Protein AF-A0A6I2WYV5-F1 (afdb_monomer)

Nearest PDB structures (foldseek):
  3oml-assembly1_A  TM=8.282E-01  e=8.346E-03  Drosophila melanogaster
  8pwz-assembly1_A-2  TM=8.225E-01  e=4.395E-02  Mycobacterium tuberculosis H37Rv
  1pn2-assembly1_B  TM=7.047E-01  e=2.428E-02  Candida tropicalis
  4rlu-assembly1_A  TM=8.325E-01  e=9.504E-02  Mycobacterium tuberculosis H37Rv
  4rlw-assembly1_A  TM=8.354E-01  e=9.504E-02  Mycobacterium tuberculosis H37Rv

Sequence (67 aa):
MELAFINGPMFLDRPYTVRGEVVGVGQSPKTEYVWWDASAFDEAGTEIVRIRHLFRIIKAASPLYTE

Foldseek 3Di:
DDKDFDAEDDDPPFDWDKDKDFPDWDDDPFKTKTWMKMFTAHPVRHTGMIDIDIDIDTLVVDPVDDD

pLDDT: mean 94.85, std 6.06, range [64.44, 98.31]

Solvent-accessible surface area (backbone atoms only — not comparable to full-atom values): 4085 Å² total; per-residue (Å²): 130,63,77,47,67,72,71,41,82,88,62,84,101,55,79,60,53,73,50,70,48,80,79,42,76,51,71,57,99,60,31,40,36,40,34,36,38,36,39,33,18,42,91,88,64,48,63,26,37,37,36,63,40,77,50,76,46,58,37,82,81,38,92,88,50,72,133

Mean predicted aligned error: 3.62 Å

Radius of gyration: 15.84 Å; Cα contacts (8 Å, |Δi|>4): 127; chains: 1; bounding box: 33×18×44 Å

Structure (mmCIF, N/CA/C/O backbone):
data_AF-A0A6I2WYV5-F1
#
_entry.id   AF-A0A6I2WYV5-F1
#
loop_
_atom_site.group_PDB
_atom_site.id
_atom_site.type_symbol
_atom_site.label_atom_id
_atom_site.label_alt_id
_atom_site.label_comp_id
_atom_site.label_asym_id
_atom_site.label_entity_id
_atom_site.label_seq_id
_atom_site.pdbx_PDB_ins_code
_atom_site.Cartn_x
_atom_site.Cartn_y
_atom_site.Cartn_z
_atom_site.occupancy
_atom_site.B_iso_or_equiv
_atom_site.auth_seq_id
_atom_site.auth_comp_id
_atom_site.auth_asym_id
_atom_site.auth_atom_id
_atom_site.pdbx_PDB_model_num
ATOM 1 N N . MET A 1 1 ? 5.945 -6.699 0.634 1.00 67.50 1 MET A N 1
ATOM 2 C CA . MET A 1 1 ? 4.785 -5.855 0.975 1.00 67.50 1 MET A CA 1
ATOM 3 C C . MET A 1 1 ? 4.454 -6.133 2.424 1.00 67.50 1 MET A C 1
ATOM 5 O O . MET A 1 1 ? 4.359 -7.303 2.768 1.00 67.50 1 MET A O 1
ATOM 9 N N . GLU A 1 2 ? 4.332 -5.102 3.251 1.00 86.62 2 GLU A N 1
ATOM 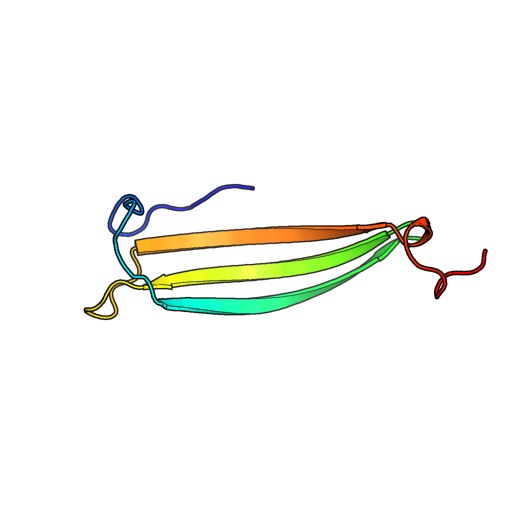10 C CA . GLU A 1 2 ? 4.037 -5.246 4.679 1.00 86.62 2 GLU A CA 1
ATOM 11 C C . GLU A 1 2 ? 2.935 -4.256 5.064 1.00 86.62 2 GLU A C 1
ATOM 13 O O . GLU A 1 2 ? 2.957 -3.106 4.621 1.00 86.62 2 GLU A O 1
ATOM 18 N N . LEU A 1 3 ? 1.955 -4.729 5.836 1.00 92.75 3 LEU A N 1
ATOM 19 C CA . LEU A 1 3 ? 0.864 -3.916 6.364 1.00 92.75 3 LEU A CA 1
ATOM 20 C C . LEU A 1 3 ? 1.215 -3.482 7.784 1.00 92.75 3 LEU A C 1
ATOM 22 O O . LEU A 1 3 ? 1.529 -4.320 8.627 1.00 92.75 3 LEU A O 1
ATOM 26 N N . ALA A 1 4 ? 1.104 -2.188 8.061 1.00 96.19 4 ALA A N 1
ATOM 27 C CA . ALA A 1 4 ? 1.155 -1.675 9.420 1.00 96.19 4 ALA A CA 1
ATOM 28 C C . ALA A 1 4 ? -0.2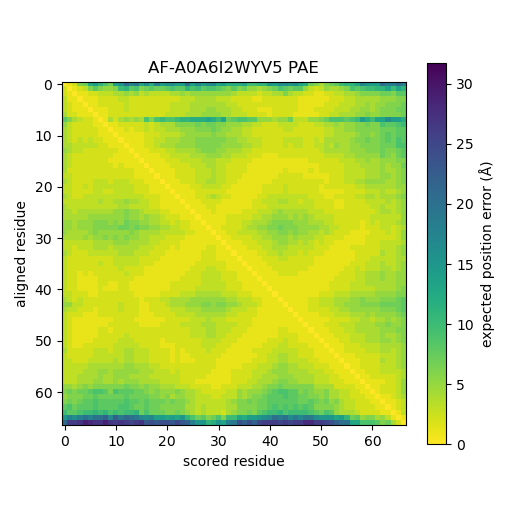72 -1.580 9.971 1.00 96.19 4 ALA A C 1
ATOM 30 O O . ALA A 1 4 ? -1.080 -0.792 9.477 1.00 96.19 4 ALA A O 1
ATOM 31 N N . PHE A 1 5 ? -0.570 -2.379 10.996 1.00 96.56 5 PHE A N 1
ATOM 32 C CA . PHE A 1 5 ? -1.828 -2.326 11.739 1.00 96.56 5 PHE A CA 1
ATOM 33 C C . PHE A 1 5 ? -1.772 -1.185 12.757 1.00 96.56 5 PHE A C 1
ATOM 35 O O . PHE A 1 5 ? -0.987 -1.243 13.700 1.00 96.56 5 PHE A O 1
ATOM 42 N N . ILE A 1 6 ? -2.574 -0.140 12.543 1.00 97.56 6 ILE A N 1
ATOM 43 C CA . ILE A 1 6 ? -2.574 1.075 13.370 1.00 97.56 6 ILE A CA 1
ATOM 44 C C . ILE A 1 6 ? -3.592 0.945 14.503 1.00 97.56 6 ILE A C 1
ATOM 46 O O . ILE A 1 6 ? -3.213 0.976 15.669 1.00 97.56 6 ILE A O 1
ATOM 50 N N . ASN A 1 7 ? -4.869 0.738 14.163 1.00 97.06 7 ASN A N 1
ATOM 51 C CA . ASN A 1 7 ? -5.972 0.616 15.130 1.00 97.06 7 ASN A CA 1
ATOM 52 C C . ASN A 1 7 ? -6.717 -0.727 15.036 1.00 97.06 7 ASN A C 1
ATOM 54 O O . ASN A 1 7 ? -7.825 -0.873 15.547 1.00 97.06 7 ASN A O 1
ATOM 58 N N . GLY A 1 8 ? -6.111 -1.727 14.394 1.00 87.69 8 GLY A N 1
ATOM 59 C CA . GLY A 1 8 ? -6.626 -3.093 14.372 1.00 87.69 8 GLY A CA 1
ATOM 60 C C . GLY A 1 8 ? -6.348 -3.819 13.062 1.00 87.69 8 GLY A C 1
ATOM 61 O O . GLY A 1 8 ? -5.821 -3.223 12.121 1.00 87.69 8 GLY A O 1
ATOM 62 N N . PRO A 1 9 ? -6.691 -5.114 12.986 1.00 92.94 9 PRO A N 1
ATOM 63 C CA . PRO A 1 9 ? -6.701 -5.829 11.721 1.00 92.94 9 PRO A CA 1
ATOM 64 C C . PRO A 1 9 ? -7.774 -5.257 10.784 1.00 92.94 9 PRO A C 1
ATOM 66 O O . PRO A 1 9 ? -8.789 -4.715 11.223 1.00 92.94 9 PRO A O 1
ATOM 69 N N . MET A 1 10 ? -7.570 -5.421 9.477 1.00 93.62 10 MET A N 1
ATOM 70 C CA . MET A 1 10 ? -8.669 -5.290 8.521 1.00 93.62 10 MET A CA 1
ATOM 71 C C . MET A 1 10 ? -9.513 -6.563 8.557 1.00 93.62 10 MET A C 1
ATOM 73 O O . MET A 1 10 ? -8.972 -7.669 8.541 1.00 93.62 10 MET A O 1
ATOM 77 N N . PHE A 1 11 ? -10.831 -6.404 8.607 1.00 95.25 11 PHE A N 1
ATOM 78 C CA . PHE A 1 11 ? -11.778 -7.514 8.632 1.00 95.25 11 PHE A CA 1
ATOM 79 C C . PHE A 1 11 ? -12.384 -7.748 7.249 1.00 95.25 11 PHE A C 1
ATOM 81 O O . PHE A 1 11 ? -12.545 -6.815 6.462 1.00 95.25 11 PHE A O 1
ATOM 88 N N . LEU A 1 12 ? -12.738 -9.001 6.969 1.00 95.94 12 LEU A N 1
ATOM 89 C CA . LEU A 1 12 ? -13.565 -9.341 5.814 1.00 95.94 12 LEU A CA 1
ATOM 90 C C . LEU A 1 12 ? -14.983 -8.793 6.007 1.00 95.94 12 LEU A C 1
ATOM 92 O O . LEU A 1 12 ? -15.416 -8.577 7.139 1.00 95.94 12 LEU A O 1
ATOM 96 N N . ASP A 1 13 ? -15.675 -8.551 4.894 1.00 96.56 13 ASP A N 1
ATOM 97 C CA . ASP A 1 13 ? -17.067 -8.079 4.857 1.00 96.56 13 ASP A CA 1
ATOM 98 C C . ASP A 1 13 ? -17.325 -6.770 5.623 1.00 96.56 13 ASP A C 1
ATOM 100 O O . ASP A 1 13 ? -18.459 -6.444 5.973 1.00 96.56 13 ASP A O 1
ATOM 104 N N . ARG A 1 14 ? -16.267 -5.984 5.855 1.00 95.81 14 ARG A N 1
ATOM 105 C CA . ARG A 1 14 ? -16.344 -4.645 6.435 1.00 95.81 14 ARG A CA 1
ATOM 106 C C . ARG A 1 14 ? -15.926 -3.606 5.395 1.00 95.81 14 ARG A C 1
ATOM 108 O O . ARG A 1 14 ? -14.844 -3.746 4.819 1.00 95.81 14 ARG A O 1
ATOM 115 N N . PRO A 1 15 ? -16.745 -2.574 5.127 1.00 96.69 15 PRO A N 1
ATOM 116 C CA . PRO A 1 15 ? -16.364 -1.534 4.188 1.00 96.69 15 PRO A CA 1
ATOM 117 C C . PRO A 1 15 ? -15.252 -0.663 4.780 1.00 96.69 15 PRO A C 1
ATOM 119 O O . PRO A 1 15 ? -15.282 -0.285 5.951 1.00 96.69 15 PRO A O 1
ATOM 122 N N . TYR A 1 16 ? -14.284 -0.322 3.935 1.00 97.38 16 TYR A N 1
ATOM 123 C CA . TYR A 1 16 ? -13.218 0.622 4.245 1.00 97.38 16 TYR A CA 1
ATOM 124 C C . TYR A 1 16 ? -13.079 1.619 3.102 1.00 97.38 16 TYR A C 1
ATOM 126 O O . TYR A 1 16 ? -13.160 1.249 1.929 1.00 97.38 16 TYR A O 1
ATOM 134 N N . THR A 1 17 ? -12.807 2.878 3.432 1.00 98.25 17 THR A N 1
ATOM 135 C CA . THR A 1 17 ? -12.365 3.859 2.438 1.00 98.25 17 THR A CA 1
ATOM 136 C C . THR A 1 17 ? -10.853 3.779 2.326 1.00 98.25 17 THR A C 1
ATOM 138 O O . THR A 1 17 ? -10.154 4.017 3.306 1.00 98.25 17 THR A O 1
ATOM 141 N N . VAL A 1 18 ? -10.334 3.472 1.139 1.00 97.50 18 VAL A N 1
ATOM 142 C CA . VAL A 1 18 ? -8.889 3.4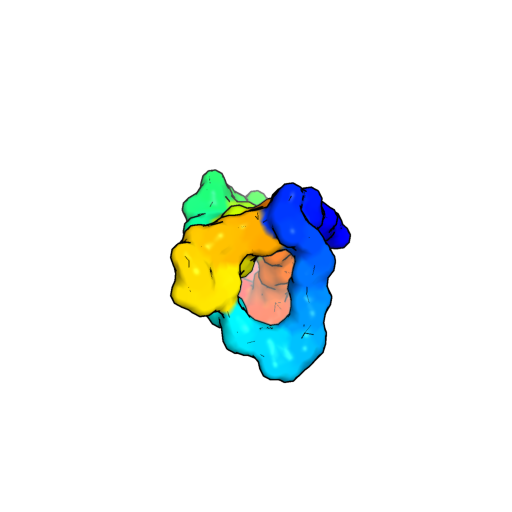93 0.881 1.00 97.50 18 VAL A CA 1
ATOM 143 C C . VAL A 1 18 ? -8.518 4.813 0.227 1.00 97.50 18 VAL A C 1
ATOM 145 O O . VAL A 1 18 ? -9.122 5.218 -0.767 1.00 97.50 18 VAL A O 1
ATOM 148 N N . ARG A 1 19 ? -7.508 5.480 0.778 1.00 98.31 19 ARG A N 1
ATOM 149 C CA . ARG A 1 19 ? -6.879 6.652 0.166 1.00 98.31 19 ARG A CA 1
ATOM 150 C C . ARG A 1 19 ? -5.418 6.330 -0.054 1.00 98.31 19 ARG A C 1
ATOM 152 O O . ARG A 1 19 ? -4.784 5.777 0.839 1.00 98.31 19 ARG A O 1
ATOM 159 N N . GLY A 1 20 ? -4.899 6.674 -1.223 1.00 97.38 20 GLY A N 1
ATOM 160 C CA . GLY A 1 20 ? -3.493 6.468 -1.514 1.00 97.38 20 GLY A CA 1
ATOM 161 C C . GLY A 1 20 ? -2.935 7.513 -2.456 1.00 97.38 20 GLY A C 1
ATOM 162 O O . GLY A 1 20 ? -3.676 8.186 -3.174 1.00 97.38 20 GLY A O 1
ATOM 163 N N . GLU A 1 21 ? -1.618 7.623 -2.442 1.00 98.12 21 GLU A N 1
ATOM 164 C CA . GLU A 1 21 ? -0.855 8.617 -3.178 1.00 98.12 21 GLU A CA 1
ATOM 165 C C . GLU A 1 21 ? 0.409 8.006 -3.784 1.00 98.12 21 GLU A C 1
ATOM 167 O O . GLU A 1 21 ? 1.021 7.085 -3.237 1.00 98.12 21 GLU A O 1
ATOM 172 N N . VAL A 1 22 ? 0.799 8.515 -4.952 1.00 98.12 22 VAL A N 1
ATOM 173 C CA . VAL A 1 22 ? 2.079 8.173 -5.571 1.00 98.12 22 VAL A CA 1
ATOM 174 C C . VAL A 1 22 ? 3.157 9.036 -4.935 1.00 98.12 22 VAL A C 1
ATOM 176 O O . VAL A 1 22 ? 3.191 10.245 -5.147 1.00 98.12 22 VAL A O 1
ATOM 179 N N . VAL A 1 23 ? 4.058 8.403 -4.188 1.00 97.88 23 VAL A N 1
ATOM 180 C CA . VAL A 1 23 ? 5.141 9.091 -3.465 1.00 97.88 23 VAL A CA 1
ATOM 181 C C . VAL A 1 23 ? 6.472 9.056 -4.215 1.00 97.88 23 VAL A C 1
ATOM 183 O O . VAL A 1 23 ? 7.436 9.706 -3.819 1.00 97.88 23 VAL A O 1
ATOM 186 N N . GLY A 1 24 ? 6.548 8.304 -5.314 1.00 97.94 24 GLY A N 1
ATOM 187 C CA . GLY A 1 24 ? 7.725 8.284 -6.170 1.00 97.94 24 GLY A CA 1
ATOM 188 C C . GLY A 1 24 ? 7.533 7.443 -7.421 1.00 97.94 24 GLY A C 1
ATOM 189 O O . GLY A 1 24 ? 6.824 6.441 -7.413 1.00 97.94 24 GLY A O 1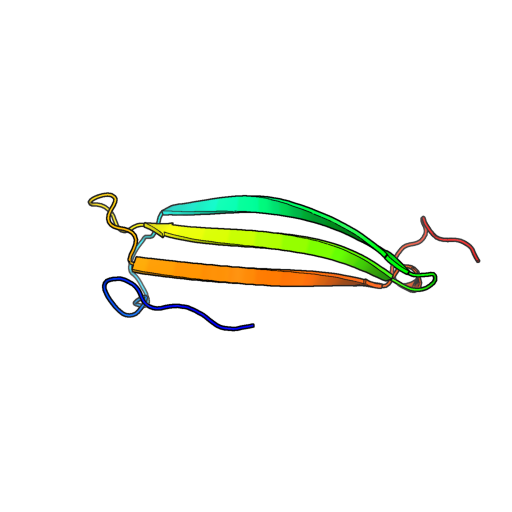
ATOM 190 N N . VAL A 1 25 ? 8.214 7.832 -8.492 1.00 98.12 25 VAL A N 1
ATOM 191 C CA . VAL A 1 25 ? 8.266 7.092 -9.755 1.00 98.12 25 VAL A CA 1
ATOM 192 C C . VAL A 1 25 ? 9.714 6.916 -10.183 1.00 98.12 25 VAL A C 1
ATOM 194 O O . VAL A 1 25 ? 10.585 7.711 -9.827 1.00 98.12 25 VAL A O 1
ATOM 197 N N . GLY A 1 26 ? 9.985 5.876 -10.954 1.00 97.31 26 GLY A N 1
ATOM 198 C CA . GLY A 1 26 ? 11.287 5.697 -11.568 1.00 97.31 26 GLY A CA 1
ATOM 199 C C . GLY A 1 26 ? 11.303 4.545 -12.551 1.00 97.31 26 GLY A C 1
ATOM 200 O O . GLY A 1 26 ? 10.299 3.873 -12.792 1.00 97.31 26 GLY A O 1
ATOM 201 N N . GLN A 1 27 ? 12.471 4.329 -13.143 1.00 97.44 27 GLN A N 1
ATOM 202 C CA . GLN A 1 27 ? 12.647 3.279 -14.127 1.00 97.44 27 GLN A CA 1
ATOM 203 C C . GLN A 1 27 ? 14.063 2.712 -14.125 1.00 97.44 27 GLN A C 1
ATOM 205 O O . GLN A 1 27 ? 15.037 3.384 -13.797 1.00 97.44 27 GLN A O 1
ATOM 210 N N . SER A 1 28 ? 14.146 1.452 -14.532 1.00 94.88 28 SER A N 1
ATOM 211 C CA . SER A 1 28 ? 15.348 0.761 -14.981 1.00 94.88 28 SER A CA 1
ATOM 212 C C . SER A 1 28 ? 15.201 0.445 -16.481 1.00 94.88 28 SER A C 1
ATOM 214 O O . SER A 1 28 ? 14.118 0.647 -17.052 1.00 94.88 28 SER A O 1
ATOM 216 N N . PRO A 1 29 ? 16.236 -0.098 -17.148 1.00 94.62 29 PRO A N 1
ATOM 217 C CA . PRO A 1 29 ? 16.112 -0.520 -18.542 1.00 94.62 29 PRO A CA 1
ATOM 218 C C . PRO A 1 29 ? 14.952 -1.494 -18.781 1.00 94.62 29 PRO A C 1
ATOM 220 O O . PRO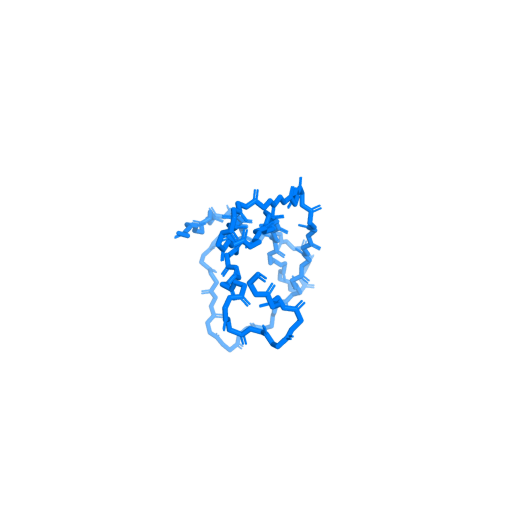 A 1 29 ? 14.279 -1.401 -19.798 1.00 94.62 29 PRO A O 1
ATOM 223 N N . LYS A 1 30 ? 14.665 -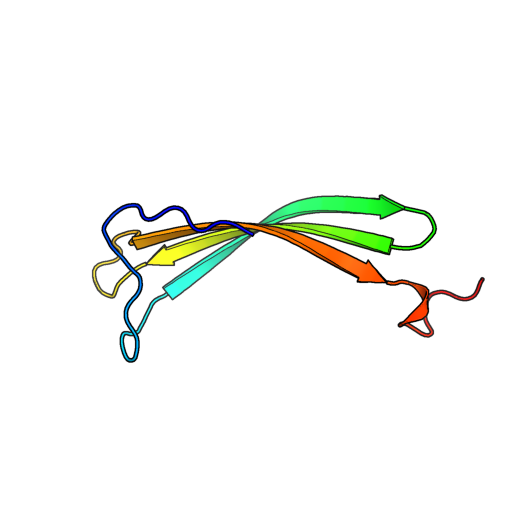2.386 -17.822 1.00 95.38 30 LYS A N 1
ATOM 224 C CA . LYS A 1 30 ? 13.659 -3.451 -17.986 1.00 95.38 30 LYS A CA 1
ATOM 225 C C . LYS A 1 30 ? 12.321 -3.177 -17.300 1.00 95.38 30 LYS A C 1
ATOM 227 O O . LYS A 1 30 ? 11.333 -3.835 -17.624 1.00 95.38 30 LYS A O 1
ATOM 232 N N . THR A 1 31 ? 12.271 -2.254 -16.342 1.00 96.38 31 THR A N 1
ATOM 233 C CA . THR A 1 31 ? 11.074 -2.045 -15.517 1.00 96.38 31 THR A CA 1
ATOM 234 C C . THR A 1 31 ? 10.799 -0.580 -15.259 1.00 96.38 31 THR A C 1
ATOM 236 O O . THR A 1 31 ? 11.723 0.180 -14.981 1.00 96.38 31 THR A O 1
ATOM 239 N N . GLU A 1 32 ? 9.532 -0.217 -15.201 1.00 96.75 32 GLU A N 1
ATOM 240 C CA . GLU A 1 32 ? 9.089 0.994 -14.515 1.00 96.75 32 GLU A CA 1
ATOM 241 C C . GLU A 1 32 ? 8.612 0.633 -13.119 1.00 96.75 32 GLU A C 1
ATOM 243 O O . GLU A 1 32 ? 8.254 -0.517 -12.843 1.00 96.75 32 GLU A O 1
ATOM 248 N N . TYR A 1 33 ? 8.661 1.592 -12.208 1.00 96.94 33 TYR A N 1
ATOM 249 C CA . TYR A 1 33 ? 8.207 1.364 -10.854 1.00 96.94 33 TYR A CA 1
ATOM 250 C C . TYR A 1 33 ? 7.588 2.606 -10.238 1.00 96.94 33 TYR A C 1
ATOM 252 O O . TYR A 1 33 ? 7.997 3.735 -10.511 1.00 96.94 33 TYR A O 1
ATOM 260 N N . VAL A 1 34 ? 6.608 2.365 -9.373 1.00 98.00 34 VAL A N 1
ATOM 261 C CA . VAL A 1 34 ? 5.903 3.397 -8.621 1.00 98.00 34 VAL A CA 1
ATOM 262 C C . VAL A 1 34 ? 5.858 3.007 -7.149 1.00 98.00 34 VAL A C 1
ATOM 264 O O . VAL A 1 34 ? 5.480 1.888 -6.796 1.00 98.00 34 VAL A O 1
ATOM 267 N N . TRP A 1 35 ? 6.295 3.929 -6.298 1.00 97.75 35 TRP A N 1
ATOM 268 C CA . TRP A 1 35 ? 6.079 3.873 -4.862 1.00 97.75 35 TRP A CA 1
ATOM 269 C C . TRP A 1 35 ? 4.714 4.472 -4.558 1.00 97.75 35 TRP A C 1
ATOM 271 O O . TRP A 1 35 ? 4.417 5.600 -4.956 1.00 97.75 35 TRP A O 1
ATOM 281 N N . TRP A 1 36 ? 3.901 3.707 -3.848 1.00 97.75 36 TRP A N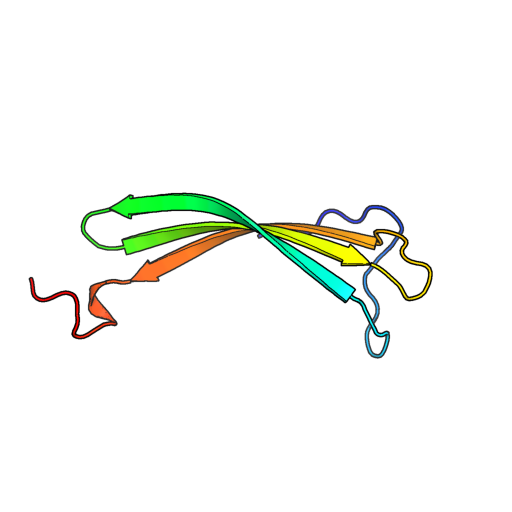 1
ATOM 282 C CA . TRP A 1 36 ? 2.542 4.064 -3.492 1.00 97.75 36 TRP A CA 1
ATOM 283 C C . TRP A 1 36 ? 2.336 3.870 -1.997 1.00 97.75 36 TRP A C 1
ATOM 285 O O . TRP A 1 36 ? 2.604 2.785 -1.469 1.00 97.75 36 TRP A O 1
ATOM 295 N N . ASP A 1 37 ? 1.850 4.918 -1.347 1.00 97.88 37 ASP A N 1
ATOM 296 C CA . ASP A 1 37 ? 1.406 4.869 0.039 1.00 97.88 37 ASP A CA 1
ATOM 297 C C . ASP A 1 37 ? -0.111 4.840 0.073 1.00 97.88 37 ASP A C 1
ATOM 299 O O . ASP A 1 37 ? -0.766 5.535 -0.704 1.00 97.88 37 ASP A O 1
ATOM 303 N N . ALA A 1 38 ? -0.674 4.037 0.971 1.00 97.69 38 ALA A N 1
ATOM 304 C CA . ALA A 1 38 ? -2.112 3.994 1.160 1.00 97.69 38 ALA A CA 1
ATOM 305 C C . ALA A 1 38 ? -2.512 3.675 2.593 1.00 97.69 38 ALA A C 1
ATOM 307 O O . ALA A 1 38 ? -1.841 2.909 3.286 1.00 97.69 38 ALA A O 1
ATOM 308 N N . SER A 1 39 ? -3.665 4.212 2.976 1.00 97.81 39 SER A N 1
ATOM 309 C CA . SER A 1 39 ? -4.309 3.997 4.267 1.00 97.81 39 SER A CA 1
ATOM 310 C C . SER A 1 39 ? -5.767 3.592 4.069 1.00 97.81 39 SER A C 1
ATOM 312 O O . SER A 1 39 ? -6.465 4.124 3.198 1.00 97.81 39 SER A O 1
ATOM 314 N N . ALA A 1 40 ? -6.225 2.647 4.885 1.00 97.81 40 ALA A N 1
ATOM 315 C CA . ALA A 1 40 ? -7.610 2.204 4.959 1.00 97.81 40 ALA A CA 1
ATOM 316 C C . ALA A 1 40 ? -8.282 2.801 6.200 1.00 97.81 40 ALA A C 1
ATOM 318 O O . ALA A 1 40 ? -7.768 2.670 7.313 1.00 97.81 40 ALA A O 1
ATOM 319 N N . PHE A 1 41 ? -9.443 3.420 6.002 1.00 98.19 41 PHE A N 1
ATOM 320 C CA . PHE A 1 41 ? -10.235 4.071 7.042 1.00 98.19 41 PHE A CA 1
ATOM 321 C C . PHE A 1 41 ? -11.567 3.344 7.226 1.00 98.19 41 PHE A C 1
ATOM 323 O O . PHE A 1 41 ? -12.195 2.972 6.233 1.00 98.19 41 PHE A O 1
ATOM 330 N N . ASP A 1 42 ? -11.992 3.131 8.471 1.00 97.56 42 ASP A N 1
ATOM 331 C CA . ASP A 1 42 ? -13.326 2.594 8.770 1.00 97.56 42 ASP A CA 1
ATOM 332 C C . ASP A 1 42 ? -14.441 3.633 8.528 1.00 97.56 42 ASP A C 1
ATOM 334 O O . ASP A 1 42 ? -14.187 4.768 8.120 1.00 97.56 42 ASP A O 1
ATOM 338 N N . GLU A 1 43 ? -15.698 3.251 8.767 1.00 96.75 43 GLU A N 1
ATOM 339 C CA . GLU A 1 43 ? -16.864 4.133 8.590 1.00 96.75 43 GLU A CA 1
ATOM 340 C C . GLU A 1 43 ? -16.836 5.380 9.491 1.00 96.75 43 GLU A C 1
ATOM 342 O O . GLU A 1 43 ? -17.410 6.408 9.131 1.00 96.75 43 GLU A O 1
ATOM 347 N N . ALA A 1 44 ? -16.149 5.318 10.637 1.00 96.38 44 ALA A N 1
ATOM 348 C CA . ALA A 1 44 ? -15.962 6.458 11.532 1.00 96.38 44 ALA A CA 1
ATOM 349 C C . ALA A 1 44 ? -14.808 7.377 11.086 1.00 96.38 44 ALA A C 1
ATOM 351 O O . ALA A 1 44 ? -14.583 8.425 11.691 1.00 96.38 44 ALA A O 1
ATOM 352 N N . GLY A 1 45 ? -14.078 7.007 10.028 1.00 97.19 45 GLY A N 1
ATOM 353 C CA . GLY A 1 45 ? -12.910 7.733 9.538 1.00 97.19 45 GLY A CA 1
ATOM 354 C C . GLY A 1 45 ? -11.623 7.420 10.304 1.00 97.19 45 GLY A C 1
ATOM 355 O O . GLY A 1 45 ? -10.642 8.146 10.151 1.00 97.19 45 GLY A O 1
ATOM 356 N N . THR A 1 46 ? -11.599 6.355 11.107 1.00 97.50 46 THR A N 1
ATOM 357 C CA . THR A 1 46 ? -10.409 5.921 11.847 1.00 97.50 46 THR A CA 1
ATOM 358 C C . THR A 1 46 ? -9.477 5.159 10.916 1.00 97.50 46 THR A C 1
ATOM 360 O O . THR A 1 46 ? -9.897 4.207 10.261 1.00 97.50 46 THR A O 1
ATOM 363 N N . GLU A 1 47 ? -8.200 5.539 10.863 1.00 98.06 47 GLU A N 1
ATOM 364 C CA . GLU A 1 47 ? -7.185 4.784 10.123 1.00 98.06 47 GLU A CA 1
ATOM 365 C C . GLU A 1 47 ? -6.936 3.428 10.796 1.00 98.06 47 GLU A C 1
ATOM 367 O O . GLU A 1 47 ? -6.522 3.368 11.953 1.00 98.06 47 GLU A O 1
ATOM 372 N N . ILE A 1 48 ? -7.165 2.331 10.076 1.00 98.19 48 ILE A N 1
ATOM 373 C CA . ILE A 1 48 ? -7.034 0.972 10.615 1.00 98.19 48 ILE A CA 1
ATOM 374 C C . ILE A 1 48 ? -5.702 0.348 10.210 1.00 98.19 48 ILE A C 1
ATOM 376 O O . ILE A 1 48 ? -4.990 -0.190 11.059 1.00 98.19 48 ILE A O 1
ATOM 380 N N . VAL A 1 49 ? -5.337 0.462 8.933 1.00 97.56 49 VAL A N 1
ATOM 381 C CA . VAL A 1 49 ? -4.116 -0.110 8.355 1.00 97.56 49 VAL A CA 1
ATOM 382 C C . VAL A 1 49 ? -3.519 0.856 7.345 1.00 97.56 49 V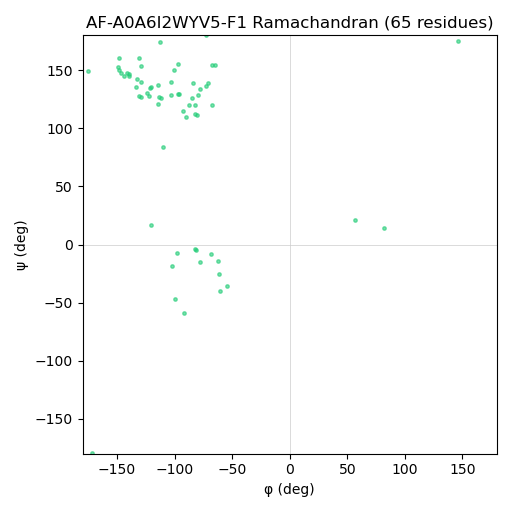AL A C 1
ATOM 384 O O . VAL A 1 49 ? -4.254 1.524 6.618 1.00 97.56 49 VAL A O 1
ATOM 387 N N . ARG A 1 50 ? -2.188 0.855 7.242 1.00 97.06 50 ARG A N 1
ATOM 388 C CA . ARG A 1 50 ? -1.460 1.521 6.158 1.00 97.06 50 ARG A CA 1
ATOM 389 C C . ARG A 1 50 ? -0.410 0.626 5.519 1.00 97.06 50 ARG A C 1
ATOM 391 O O . ARG A 1 50 ? 0.056 -0.345 6.119 1.00 97.06 50 ARG A O 1
ATOM 398 N N . ILE A 1 51 ? -0.004 0.993 4.313 1.00 97.25 51 ILE A N 1
ATOM 399 C CA . ILE A 1 51 ? 0.967 0.266 3.504 1.00 97.25 51 ILE A CA 1
ATOM 400 C C . ILE A 1 51 ? 1.844 1.229 2.707 1.00 97.25 51 ILE A C 1
ATOM 402 O O . ILE A 1 51 ? 1.363 2.245 2.212 1.00 97.25 51 ILE A O 1
ATOM 406 N N . ARG A 1 52 ? 3.114 0.854 2.528 1.00 97.06 52 ARG A N 1
ATOM 407 C CA . ARG A 1 52 ? 3.980 1.370 1.461 1.00 97.06 52 ARG A CA 1
ATOM 408 C C . ARG A 1 52 ? 4.318 0.232 0.509 1.00 97.06 52 ARG A C 1
ATOM 410 O O . ARG A 1 52 ? 4.891 -0.782 0.921 1.00 97.06 52 ARG A O 1
ATOM 417 N N . HIS A 1 53 ? 3.971 0.390 -0.762 1.00 97.19 53 HIS A N 1
ATOM 418 C CA . HIS A 1 53 ? 4.170 -0.625 -1.790 1.00 97.19 53 HIS A CA 1
ATOM 419 C C . HIS A 1 53 ? 4.985 -0.062 -2.956 1.00 97.19 53 HIS A C 1
ATOM 421 O O . HIS A 1 53 ? 4.673 0.986 -3.507 1.00 97.19 53 HIS A O 1
ATOM 427 N N . LEU A 1 54 ? 6.026 -0.793 -3.353 1.00 96.56 54 LEU A N 1
ATOM 428 C CA . LEU A 1 54 ? 6.671 -0.635 -4.650 1.00 96.56 54 LEU A CA 1
ATOM 429 C C . LEU A 1 54 ? 6.008 -1.549 -5.687 1.00 96.56 54 LEU A C 1
ATOM 431 O O . LEU A 1 54 ? 6.225 -2.762 -5.661 1.00 96.56 54 LEU A O 1
ATOM 435 N N . PHE A 1 55 ? 5.274 -0.975 -6.633 1.00 95.69 55 PHE A N 1
ATOM 436 C CA . PHE A 1 55 ? 4.842 -1.701 -7.824 1.00 95.69 55 PHE A CA 1
ATOM 437 C C . PHE A 1 55 ? 5.950 -1.679 -8.872 1.00 95.69 55 PHE A C 1
ATOM 439 O O . PHE A 1 55 ? 6.597 -0.653 -9.084 1.00 95.69 55 PHE A O 1
ATOM 446 N N . ARG A 1 56 ? 6.156 -2.810 -9.549 1.00 96.12 56 ARG A N 1
ATOM 447 C CA . ARG A 1 56 ? 7.073 -2.934 -10.686 1.00 96.12 56 ARG A CA 1
ATOM 448 C C . ARG A 1 56 ? 6.316 -3.428 -11.905 1.00 96.12 56 ARG A C 1
ATOM 450 O O . ARG A 1 56 ? 5.655 -4.460 -11.844 1.00 96.12 56 ARG A O 1
ATOM 457 N N . ILE A 1 57 ? 6.468 -2.706 -13.006 1.00 95.19 57 ILE A N 1
ATOM 458 C CA . ILE A 1 57 ? 5.866 -3.010 -14.297 1.00 95.19 57 ILE A CA 1
ATOM 459 C C . ILE A 1 57 ? 6.993 -3.405 -15.247 1.00 95.19 57 ILE A C 1
ATOM 461 O O . ILE A 1 57 ? 7.978 -2.680 -15.394 1.00 95.19 57 ILE A O 1
ATOM 465 N N . ILE A 1 58 ? 6.875 -4.576 -15.870 1.00 96.31 58 ILE A N 1
ATOM 466 C CA . ILE A 1 58 ? 7.868 -5.087 -16.821 1.00 96.31 58 ILE A CA 1
ATOM 467 C C . ILE A 1 58 ? 7.601 -4.450 -18.184 1.00 96.31 58 ILE A C 1
ATOM 469 O O . ILE A 1 58 ? 6.535 -4.652 -18.757 1.00 96.31 58 ILE A O 1
ATOM 473 N N . LYS A 1 59 ? 8.582 -3.722 -18.727 1.00 95.44 59 LYS A N 1
ATOM 474 C CA . LYS A 1 59 ? 8.446 -2.999 -20.003 1.00 95.44 59 LYS A CA 1
ATOM 475 C C . LYS A 1 59 ? 8.147 -3.932 -21.177 1.00 95.44 59 LYS A C 1
ATOM 477 O O . LYS A 1 59 ? 7.263 -3.643 -21.970 1.00 95.44 59 LYS A O 1
ATOM 482 N N . ALA A 1 60 ? 8.790 -5.101 -21.203 1.00 94.81 60 ALA A N 1
ATOM 483 C CA . ALA A 1 60 ? 8.571 -6.132 -22.221 1.00 94.81 60 ALA A CA 1
ATOM 484 C C . ALA A 1 60 ? 7.137 -6.703 -22.248 1.00 94.81 60 ALA A C 1
ATOM 486 O O . ALA A 1 60 ? 6.769 -7.377 -23.203 1.00 94.81 60 ALA A O 1
ATOM 487 N N . ALA A 1 61 ? 6.322 -6.455 -21.215 1.00 92.62 61 ALA A N 1
ATOM 488 C CA . ALA A 1 61 ? 4.913 -6.845 -21.208 1.00 92.62 61 ALA A CA 1
ATOM 489 C C . ALA A 1 61 ? 4.009 -5.849 -21.961 1.00 92.62 61 ALA A C 1
ATOM 491 O O . ALA A 1 61 ? 2.809 -6.087 -22.075 1.00 92.62 61 ALA A O 1
ATOM 492 N N . SER A 1 62 ? 4.555 -4.730 -22.447 1.00 92.19 62 SER A N 1
ATOM 493 C CA . SER A 1 62 ? 3.812 -3.679 -23.135 1.00 92.19 62 SER A CA 1
ATOM 494 C C . SER A 1 62 ? 4.367 -3.451 -24.545 1.00 92.19 62 SER A C 1
ATOM 496 O O . SER A 1 62 ? 5.578 -3.299 -24.701 1.00 92.19 62 SER A O 1
ATOM 498 N N . PRO A 1 63 ? 3.503 -3.331 -25.573 1.00 92.06 63 PRO A N 1
ATOM 499 C CA . PRO A 1 63 ? 3.932 -3.020 -26.938 1.00 92.06 63 PRO A CA 1
ATOM 500 C C . PRO A 1 63 ? 4.490 -1.595 -27.085 1.00 92.06 63 PRO A C 1
A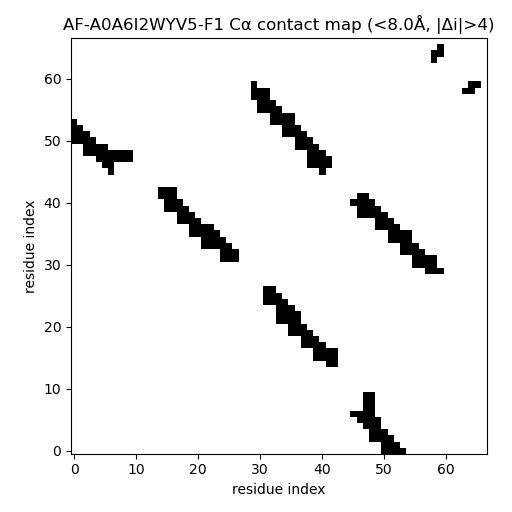TOM 502 O O . PRO A 1 63 ? 4.997 -1.246 -28.144 1.00 92.06 63 PRO A O 1
ATOM 505 N N . LEU A 1 64 ? 4.383 -0.758 -26.046 1.00 90.00 64 LEU A N 1
ATOM 506 C CA . LEU A 1 64 ? 4.902 0.612 -26.044 1.00 90.00 64 LEU A CA 1
ATOM 507 C C . LEU A 1 64 ? 6.422 0.680 -25.830 1.00 90.00 64 LEU A C 1
ATOM 509 O O . LEU A 1 64 ? 7.017 1.725 -26.079 1.00 90.00 64 LEU A O 1
ATOM 513 N N . TYR A 1 65 ? 7.048 -0.410 -25.379 1.00 85.25 65 TYR A N 1
ATOM 514 C CA . TYR A 1 65 ? 8.497 -0.507 -25.212 1.00 85.25 65 TYR A CA 1
ATOM 515 C C . TYR A 1 65 ? 9.056 -1.470 -26.258 1.00 85.25 65 TYR A C 1
ATOM 517 O O . TYR A 1 65 ? 9.237 -2.657 -25.999 1.00 85.25 65 TYR A O 1
ATOM 525 N N . THR A 1 66 ? 9.301 -0.943 -27.454 1.00 79.88 66 THR A N 1
ATOM 526 C CA . THR A 1 66 ? 10.145 -1.598 -28.463 1.00 79.88 66 THR A CA 1
ATOM 527 C C . THR A 1 66 ? 11.603 -1.486 -28.016 1.00 79.88 66 THR A C 1
ATOM 529 O O . THR A 1 66 ? 11.977 -0.429 -27.505 1.00 79.88 66 THR A O 1
ATOM 532 N N . GLU A 1 67 ? 12.379 -2.570 -28.142 1.00 64.44 67 GLU A N 1
ATOM 533 C CA . GLU A 1 67 ? 13.810 -2.612 -27.772 1.00 64.44 67 GLU A CA 1
ATOM 534 C C . GLU A 1 67 ? 14.625 -1.429 -28.312 1.00 64.44 67 GLU A C 1
ATOM 536 O O . GLU A 1 67 ? 14.419 -1.043 -29.488 1.00 64.44 67 GLU A O 1
#

Secondary structure (DSSP, 8-state):
--EEESSSPPPTT---EEEEEEEEEEE-SSEEEEEEEEEEE-TT--EEEEEEEEEEEEGGGSTT---